Protein AF-A0A9X8WMX0-F1 (afdb_monomer)

Nearest PDB structures (foldseek):
  3ry7-assembly1_A-2  TM=9.158E-01  e=6.426E-03  Staphylococcus aureus subsp. aureus COL
  4xck-assembly1_A  TM=9.204E-01  e=1.809E-02  Vibrio cholerae O395
  3go6-assembly1_A  TM=8.028E-01  e=3.143E-02  Mycobacterium tuberculosis
  3a0r-assembly1_B  TM=5.943E-01  e=2.492E-01  Thermotoga maritima
  4lc9-assembly1_A  TM=5.779E-01  e=8.054E-01  Rattus norvegicus

Secondary structure (DSSP, 8-state):
-EEEETTS-HHHHHHHHHHHHHTT--EEEE--S-----GGGGGG-SEE---TT----

Sequence (57 aa):
MVVLQLEIPLETVKYTLGLAKKAGKTTILYPAPAKVMSEDILENVDIFLMNMNYTKC

pLDDT: mean 89.82, std 14.45, range [40.88, 98.56]

InterPro domains:
  IPR029056 Ribokinase-like [G3DSA:3.40.1190.20] (1-56)
  IPR029056 Ribokinase-like [SSF53613] (2-52)

Radius of gyration: 10.82 Å; Cα contacts (8 Å, |Δi|>4): 71; chains: 1; bounding box: 31×20×20 Å

Organism: NCBI:txid1478

Solvent-acce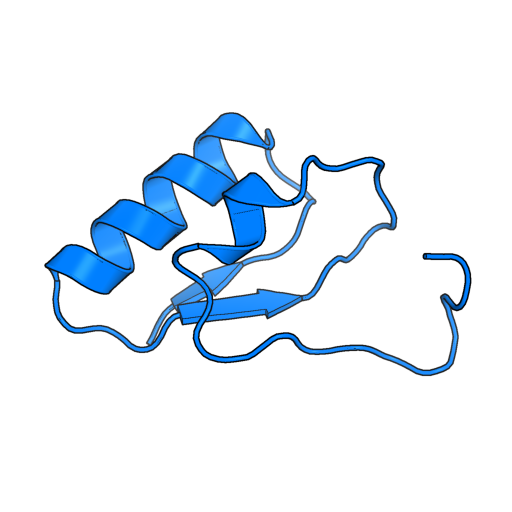ssible surface area (backbone atoms only — not comparable to full-atom values): 3542 Å² total; per-residue (Å²): 107,49,77,46,53,53,83,54,61,67,69,57,48,41,51,48,30,50,51,37,45,76,69,75,28,57,24,33,40,36,71,42,62,84,69,96,71,66,76,74,60,52,78,43,46,76,39,80,54,80,68,90,87,72,84,75,132

Foldseek 3Di:
DDEDEVPDPLVVLLVVLVVCVVVVHAAEYEDPPPDDDDPSSCVSHPYYDYDPPDPDD

Mean predicted aligned error: 4.38 Å

Structure (mmCIF, N/CA/C/O backbone):
data_AF-A0A9X8WMX0-F1
#
_entry.id   AF-A0A9X8WMX0-F1
#
loop_
_atom_site.group_PDB
_atom_site.id
_atom_site.type_symbol
_atom_site.label_atom_id
_atom_site.label_alt_id
_atom_site.label_comp_id
_atom_site.label_asym_id
_atom_site.label_entity_id
_atom_site.label_seq_id
_atom_site.pdbx_PDB_ins_code
_atom_site.Cartn_x
_atom_site.Cartn_y
_atom_site.Cartn_z
_atom_site.occupancy
_atom_site.B_iso_or_equiv
_atom_site.auth_seq_id
_atom_site.auth_comp_id
_atom_site.auth_asym_id
_atom_site.auth_atom_id
_atom_site.pdbx_PDB_model_num
ATOM 1 N N . MET A 1 1 ? -8.859 -7.378 6.425 1.00 94.31 1 MET A N 1
ATOM 2 C CA . MET A 1 1 ? -7.460 -7.231 5.990 1.00 94.31 1 MET A CA 1
ATOM 3 C C . MET A 1 1 ? -7.392 -7.530 4.504 1.00 94.31 1 MET A C 1
ATOM 5 O O . MET A 1 1 ? -8.182 -8.352 4.053 1.00 94.31 1 MET A O 1
ATOM 9 N N . VAL A 1 2 ? -6.508 -6.853 3.774 1.00 97.88 2 VAL A N 1
ATOM 10 C CA . VAL A 1 2 ? -6.252 -7.059 2.341 1.00 97.88 2 VAL A CA 1
ATOM 11 C C . VAL A 1 2 ? -4.743 -7.163 2.135 1.00 97.88 2 VAL A C 1
ATOM 13 O O . VAL A 1 2 ? -4.003 -6.332 2.658 1.00 97.88 2 VAL A O 1
ATOM 16 N N . VAL A 1 3 ? -4.305 -8.181 1.393 1.00 97.50 3 VAL A N 1
ATOM 17 C CA . VAL A 1 3 ? -2.898 -8.409 1.038 1.00 97.50 3 VAL A CA 1
ATOM 18 C C . VAL A 1 3 ? -2.777 -8.319 -0.473 1.00 97.50 3 VAL A C 1
ATOM 20 O O . VAL A 1 3 ? -3.552 -8.958 -1.183 1.00 97.50 3 VAL A O 1
ATOM 23 N N . LEU A 1 4 ? -1.835 -7.515 -0.957 1.00 96.94 4 LEU A N 1
ATOM 24 C CA . LEU A 1 4 ? -1.607 -7.309 -2.383 1.00 96.94 4 LEU A CA 1
ATOM 25 C C . LEU A 1 4 ? -0.145 -7.540 -2.741 1.00 96.94 4 LEU A C 1
ATOM 27 O O . LEU A 1 4 ? 0.764 -7.254 -1.962 1.00 96.94 4 LEU A O 1
ATOM 31 N N . GLN A 1 5 ? 0.038 -8.034 -3.958 1.00 96.06 5 GLN A N 1
ATOM 32 C CA . GLN A 1 5 ? 1.317 -8.209 -4.629 1.00 96.06 5 GLN A CA 1
ATOM 33 C C . GLN A 1 5 ? 1.327 -7.421 -5.938 1.00 96.06 5 GLN A C 1
ATOM 35 O O . GLN A 1 5 ? 0.288 -6.952 -6.405 1.00 96.06 5 GLN A O 1
ATOM 40 N N . LEU A 1 6 ? 2.499 -7.292 -6.555 1.00 95.00 6 LEU A N 1
ATOM 41 C CA . LEU A 1 6 ? 2.690 -6.541 -7.795 1.00 95.00 6 LEU A CA 1
ATOM 42 C C . LEU A 1 6 ? 2.460 -7.405 -9.049 1.00 95.00 6 LEU A C 1
ATOM 44 O O . LEU A 1 6 ? 3.009 -7.112 -10.108 1.00 95.00 6 LEU A O 1
ATOM 48 N N . GLU A 1 7 ? 1.665 -8.474 -8.961 1.00 95.62 7 GLU A N 1
ATOM 49 C CA . GLU A 1 7 ? 1.341 -9.375 -10.086 1.00 95.62 7 GLU A CA 1
ATOM 50 C C . GLU A 1 7 ? 0.232 -8.838 -11.002 1.00 95.62 7 GLU A C 1
ATOM 52 O O . GLU A 1 7 ? 0.060 -9.306 -12.125 1.00 95.62 7 GLU A O 1
ATOM 57 N N . ILE A 1 8 ? -0.480 -7.810 -10.548 1.00 95.19 8 ILE A N 1
ATOM 58 C CA . ILE A 1 8 ? -1.519 -7.097 -11.294 1.00 95.19 8 ILE A CA 1
ATOM 59 C C . ILE A 1 8 ? -1.038 -5.674 -11.640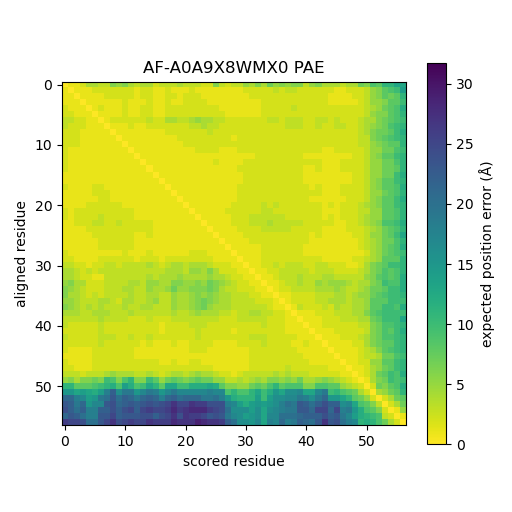 1.00 95.19 8 ILE A C 1
ATOM 61 O O . ILE A 1 8 ? 0.021 -5.252 -11.156 1.00 95.19 8 ILE A O 1
ATOM 65 N N . PRO A 1 9 ? -1.764 -4.915 -12.481 1.00 95.75 9 PRO A N 1
ATOM 66 C CA . PRO A 1 9 ? -1.375 -3.547 -12.813 1.00 95.75 9 PRO A CA 1
ATOM 67 C C . PRO A 1 9 ? -1.256 -2.645 -11.572 1.00 95.75 9 PRO A C 1
ATOM 69 O O . PRO A 1 9 ? -2.072 -2.732 -10.649 1.00 95.75 9 PRO A O 1
ATOM 72 N N . LEU A 1 10 ? -0.238 -1.776 -11.542 1.00 94.62 10 LEU A N 1
ATOM 73 C CA . LEU A 1 10 ? 0.101 -0.941 -10.377 1.00 94.62 10 LEU A CA 1
ATOM 74 C C . LEU A 1 10 ? -1.044 -0.005 -9.979 1.00 94.62 10 LEU A C 1
ATOM 76 O O . LEU A 1 10 ? -1.311 0.185 -8.793 1.00 94.62 10 LEU A O 1
ATOM 80 N N . GLU A 1 11 ? -1.766 0.533 -10.957 1.00 95.44 11 GLU A N 1
ATOM 81 C CA . GLU A 1 11 ? -2.946 1.360 -10.738 1.00 95.44 11 GLU A CA 1
ATOM 82 C C . GLU A 1 11 ? -4.059 0.591 -10.014 1.00 95.44 11 GLU A C 1
ATOM 84 O O . GLU A 1 11 ? -4.743 1.151 -9.157 1.00 95.44 11 GLU A O 1
ATOM 89 N N . THR A 1 12 ? -4.185 -0.713 -10.284 1.00 97.00 12 THR A N 1
ATOM 90 C CA . THR A 1 12 ? -5.165 -1.583 -9.621 1.00 97.00 12 THR A CA 1
ATOM 91 C C . THR A 1 12 ? -4.744 -1.871 -8.184 1.00 97.00 12 THR A C 1
ATOM 93 O O . THR A 1 12 ? -5.581 -1.824 -7.279 1.00 97.00 12 THR A O 1
ATOM 96 N N . VAL A 1 13 ? -3.447 -2.102 -7.944 1.00 97.19 13 VAL A N 1
ATOM 97 C CA . VAL A 1 13 ? -2.898 -2.233 -6.584 1.00 97.19 13 VAL A CA 1
ATOM 98 C C . VAL A 1 13 ? -3.184 -0.962 -5.782 1.00 97.19 13 VAL A C 1
ATOM 100 O O . VAL A 1 13 ? -3.792 -1.037 -4.715 1.00 97.19 13 VAL A O 1
ATOM 103 N N . LYS A 1 14 ? -2.834 0.212 -6.324 1.00 96.62 14 LYS A N 1
ATOM 104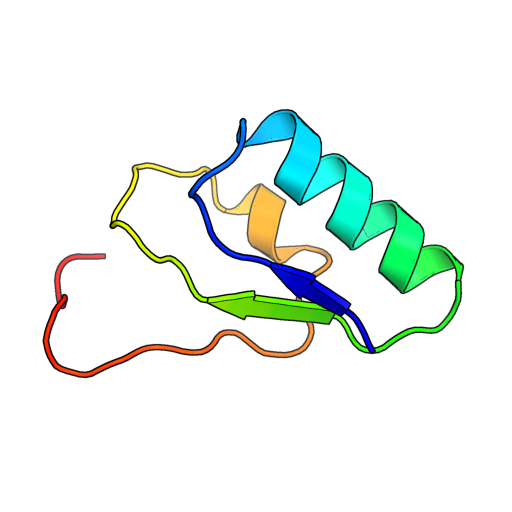 C CA . LYS A 1 14 ? -3.035 1.510 -5.664 1.00 96.62 14 LYS A CA 1
ATOM 105 C C . LYS A 1 14 ? -4.509 1.787 -5.365 1.00 96.62 14 LYS A C 1
ATOM 107 O O . LYS A 1 14 ? -4.853 2.161 -4.243 1.00 96.62 14 LYS A O 1
ATOM 112 N N . TYR A 1 15 ? -5.389 1.559 -6.341 1.00 97.81 15 TYR A N 1
ATOM 113 C CA . TYR A 1 15 ? -6.833 1.699 -6.155 1.00 97.81 15 TYR A CA 1
ATOM 114 C C . TYR A 1 15 ? -7.347 0.796 -5.026 1.00 97.81 15 TYR A C 1
ATOM 116 O O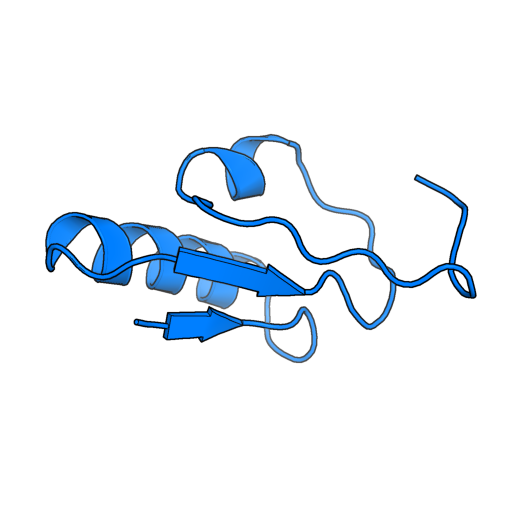 . TYR A 1 15 ? -8.084 1.247 -4.147 1.00 97.81 15 TYR A O 1
ATOM 124 N N . THR A 1 16 ? -6.917 -0.467 -5.016 1.00 98.19 16 THR A N 1
ATOM 125 C CA . THR A 1 16 ? -7.373 -1.459 -4.037 1.00 98.19 16 THR A CA 1
ATOM 126 C C . THR A 1 16 ? -6.870 -1.144 -2.628 1.00 98.19 16 THR A C 1
ATOM 128 O O . THR A 1 16 ? -7.639 -1.275 -1.677 1.00 98.19 16 THR A O 1
ATOM 131 N N . LEU A 1 17 ? -5.629 -0.662 -2.479 1.00 98.12 17 LEU A N 1
ATOM 132 C CA . LEU A 1 17 ? -5.097 -0.177 -1.198 1.00 98.12 17 LEU A CA 1
ATOM 133 C C . LEU A 1 17 ? -5.958 0.963 -0.639 1.00 98.12 17 LEU A C 1
ATOM 135 O O . LEU A 1 17 ? -6.407 0.898 0.506 1.00 98.12 17 LEU A O 1
ATOM 139 N N . GLY A 1 18 ? -6.267 1.969 -1.463 1.00 98.00 18 GLY A N 1
ATOM 140 C CA . GLY A 1 18 ? -7.124 3.085 -1.058 1.00 98.00 18 GLY A CA 1
ATOM 141 C C . GLY A 1 18 ? -8.550 2.650 -0.701 1.00 98.00 18 GLY A C 1
ATOM 142 O O . GLY A 1 18 ? -9.118 3.116 0.289 1.00 98.00 18 GLY A O 1
ATOM 143 N N . LEU A 1 19 ? -9.136 1.725 -1.469 1.00 98.31 19 LEU A N 1
ATOM 144 C CA . LEU A 1 19 ? -10.467 1.182 -1.187 1.00 98.31 19 LEU A CA 1
ATOM 145 C C . LEU A 1 19 ? -10.492 0.397 0.133 1.00 98.31 19 LEU A C 1
ATOM 147 O O . LEU A 1 19 ? -11.387 0.594 0.956 1.00 98.31 19 LEU A O 1
ATOM 151 N N . ALA A 1 20 ? -9.493 -0.456 0.364 1.00 98.38 20 ALA A N 1
ATOM 152 C CA . ALA A 1 20 ? -9.360 -1.237 1.588 1.00 98.38 20 ALA A CA 1
ATOM 153 C C . ALA A 1 20 ? -9.192 -0.340 2.825 1.00 98.38 20 ALA A C 1
ATOM 155 O O . ALA A 1 20 ? -9.853 -0.575 3.841 1.00 98.38 20 ALA A O 1
ATOM 156 N N . LYS A 1 21 ? -8.388 0.726 2.715 1.00 97.75 21 LYS A N 1
ATOM 157 C CA . LYS A 1 21 ? -8.193 1.717 3.780 1.00 97.75 21 LYS A CA 1
ATOM 158 C C . LYS A 1 21 ? -9.494 2.446 4.125 1.00 97.75 21 LYS A C 1
ATOM 160 O O . LYS A 1 21 ? -9.872 2.498 5.294 1.00 97.75 21 LYS A O 1
ATOM 165 N N . LYS A 1 22 ? -10.235 2.923 3.113 1.00 98.25 22 LYS A N 1
ATOM 166 C CA . LYS A 1 22 ? -11.566 3.545 3.288 1.00 98.25 22 LYS A CA 1
ATOM 167 C C . LYS A 1 22 ? -12.581 2.602 3.938 1.00 98.25 22 LYS A C 1
ATOM 169 O O . LYS A 1 22 ? -13.434 3.049 4.694 1.00 98.25 22 LYS A O 1
ATOM 174 N N . ALA A 1 23 ? -12.471 1.300 3.679 1.00 98.44 23 ALA A N 1
ATOM 175 C CA . ALA A 1 23 ? -13.307 0.267 4.290 1.00 98.44 23 ALA A CA 1
ATOM 176 C C . ALA A 1 23 ? -12.844 -0.163 5.702 1.00 98.44 23 ALA A C 1
ATOM 178 O O . ALA A 1 23 ? -13.339 -1.165 6.230 1.00 98.44 23 ALA A O 1
ATOM 179 N N . GLY A 1 24 ? -11.872 0.538 6.302 1.00 98.25 24 GLY A N 1
ATOM 180 C CA . GLY A 1 24 ? -11.348 0.242 7.637 1.00 98.25 24 GLY A CA 1
ATOM 181 C C . GLY A 1 24 ? -10.603 -1.093 7.725 1.00 98.25 24 GLY A C 1
ATOM 182 O O . GLY A 1 24 ? -10.564 -1.713 8.787 1.00 98.25 24 GLY A O 1
ATOM 183 N N . LYS A 1 25 ? -10.065 -1.600 6.609 1.00 98.56 25 LYS A N 1
ATOM 184 C CA . LYS A 1 25 ? -9.281 -2.841 6.582 1.00 98.56 25 LYS A CA 1
ATOM 185 C C . LYS A 1 25 ? -7.795 -2.516 6.686 1.00 98.56 25 LYS A C 1
ATOM 187 O O . LYS A 1 25 ? -7.326 -1.602 6.023 1.00 98.56 25 LYS A O 1
ATOM 192 N N . THR A 1 26 ? -7.056 -3.338 7.431 1.00 98.50 26 THR A N 1
ATOM 193 C CA . THR A 1 26 ? -5.587 -3.342 7.393 1.00 98.50 26 THR A CA 1
ATOM 194 C C . THR A 1 26 ? -5.096 -3.671 5.989 1.00 98.50 26 THR A C 1
ATOM 196 O O . THR A 1 26 ? -5.551 -4.668 5.408 1.00 98.50 26 THR A O 1
ATOM 199 N N . THR A 1 27 ? -4.179 -2.861 5.473 1.00 98.50 27 THR A N 1
ATOM 200 C CA . THR A 1 27 ? -3.591 -3.000 4.140 1.00 98.50 27 THR A CA 1
ATOM 201 C C . THR A 1 27 ? -2.157 -3.510 4.212 1.00 98.50 27 THR A C 1
ATOM 203 O O . THR A 1 27 ? -1.314 -2.974 4.929 1.00 98.50 27 THR A O 1
ATOM 206 N N . ILE A 1 28 ? -1.867 -4.563 3.454 1.00 98.06 28 ILE A N 1
ATOM 207 C CA . ILE A 1 28 ? -0.545 -5.185 3.405 1.00 98.06 28 ILE A CA 1
ATOM 208 C C . ILE A 1 28 ? -0.066 -5.210 1.958 1.00 98.06 28 ILE A C 1
ATOM 210 O O . ILE A 1 28 ? -0.769 -5.721 1.083 1.00 98.06 28 ILE A O 1
ATOM 214 N N . LEU A 1 29 ? 1.134 -4.689 1.716 1.00 96.62 29 LEU A N 1
ATOM 215 C CA . LEU A 1 29 ? 1.804 -4.765 0.422 1.00 96.62 29 LEU A CA 1
ATOM 216 C C . LEU A 1 29 ? 3.021 -5.686 0.533 1.00 96.62 29 LEU A C 1
ATOM 218 O O . LEU A 1 29 ? 3.929 -5.433 1.324 1.00 96.62 29 LEU A O 1
ATOM 222 N N . TYR A 1 30 ? 3.038 -6.744 -0.275 1.00 95.44 30 TYR A N 1
ATOM 223 C CA . TYR A 1 30 ? 4.213 -7.575 -0.514 1.00 95.44 30 TYR A CA 1
ATOM 224 C C . TYR A 1 30 ? 4.751 -7.234 -1.917 1.00 95.44 30 TYR A C 1
ATOM 226 O O . TYR A 1 30 ? 4.106 -7.579 -2.907 1.00 95.44 30 TYR A O 1
ATOM 234 N N . PRO A 1 31 ? 5.886 -6.523 -2.051 1.00 91.62 31 PRO A N 1
ATOM 235 C CA . PRO A 1 31 ? 6.379 -5.953 -3.305 1.00 91.62 31 PRO A CA 1
ATOM 236 C C . PRO A 1 31 ? 7.054 -7.021 -4.186 1.00 91.62 31 PRO A C 1
ATOM 238 O O . PRO A 1 31 ? 8.228 -6.925 -4.536 1.00 91.62 31 PRO A O 1
ATOM 241 N N . ALA A 1 32 ? 6.314 -8.079 -4.513 1.00 90.75 32 ALA A N 1
ATOM 242 C CA . ALA A 1 32 ? 6.759 -9.180 -5.353 1.00 90.75 32 ALA A CA 1
ATOM 243 C C . ALA A 1 32 ? 5.837 -9.331 -6.577 1.00 90.75 32 ALA A C 1
ATOM 245 O O . ALA A 1 32 ? 4.619 -9.213 -6.421 1.00 90.75 32 ALA A O 1
ATOM 246 N N . PRO A 1 33 ? 6.384 -9.614 -7.773 1.00 89.50 33 PRO A N 1
ATOM 247 C CA . PRO A 1 33 ? 7.811 -9.534 -8.111 1.00 89.50 33 PRO A CA 1
ATOM 248 C C . PRO A 1 33 ? 8.337 -8.090 -8.003 1.00 89.50 33 PRO A C 1
ATOM 250 O O . PRO A 1 33 ? 7.550 -7.145 -8.012 1.00 89.50 33 PRO A O 1
ATOM 253 N N . ALA A 1 34 ? 9.660 -7.919 -7.905 1.00 86.25 34 ALA A N 1
ATOM 254 C CA . ALA A 1 34 ? 10.273 -6.594 -7.836 1.00 86.25 34 ALA A CA 1
ATOM 255 C C . ALA A 1 34 ? 9.912 -5.772 -9.085 1.00 86.25 34 ALA A C 1
ATOM 257 O O . ALA A 1 34 ? 10.156 -6.197 -10.217 1.00 86.25 34 ALA A O 1
ATOM 258 N N . LYS A 1 35 ? 9.321 -4.596 -8.874 1.00 86.19 35 LYS A N 1
ATOM 259 C CA . LYS A 1 35 ? 8.972 -3.637 -9.925 1.00 86.19 35 LYS A CA 1
ATOM 260 C C . LYS A 1 35 ? 9.322 -2.237 -9.458 1.00 86.19 35 LYS A C 1
ATOM 262 O O . LYS A 1 35 ? 9.217 -1.932 -8.273 1.00 86.19 35 LYS A O 1
ATOM 267 N N . VAL A 1 36 ? 9.673 -1.379 -10.410 1.00 87.94 36 VAL A N 1
ATOM 268 C CA . VAL A 1 36 ? 9.741 0.057 -10.148 1.00 87.94 36 VAL A CA 1
ATOM 269 C C . VAL A 1 36 ? 8.324 0.536 -9.856 1.00 87.94 36 VAL A C 1
ATOM 271 O O . VAL A 1 36 ? 7.407 0.317 -10.649 1.00 87.94 36 VAL A O 1
ATOM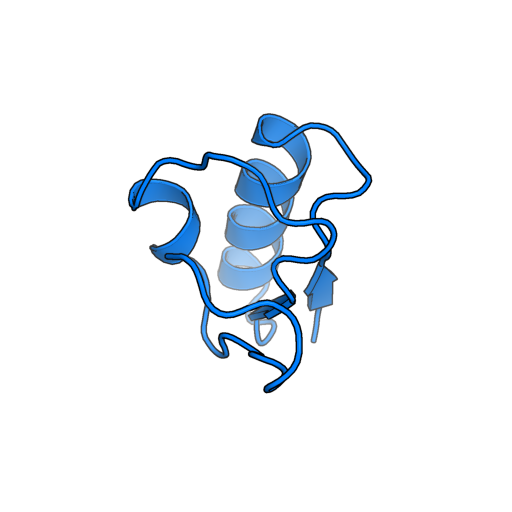 274 N N . MET A 1 37 ? 8.150 1.164 -8.704 1.00 87.25 37 MET A N 1
ATOM 275 C CA . MET A 1 37 ? 6.896 1.761 -8.274 1.00 87.25 37 MET A CA 1
ATOM 276 C C . MET A 1 37 ? 7.204 3.111 -7.642 1.00 87.25 37 MET A C 1
ATOM 278 O O . MET A 1 37 ? 8.272 3.307 -7.068 1.00 87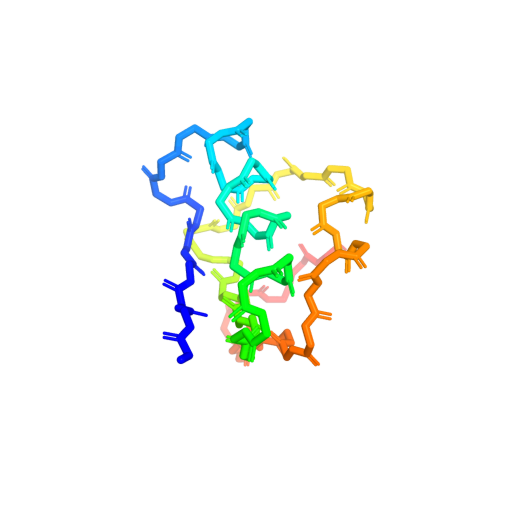.25 37 MET A O 1
ATOM 282 N N . SER A 1 38 ? 6.276 4.045 -7.781 1.00 88.94 38 SER A N 1
ATOM 283 C CA . SER A 1 38 ? 6.385 5.349 -7.139 1.00 88.94 38 SER A CA 1
ATOM 284 C C . SER A 1 38 ? 6.041 5.237 -5.652 1.00 88.94 38 SER A C 1
ATOM 286 O O . SER A 1 38 ? 5.224 4.400 -5.262 1.00 88.94 38 SER A O 1
ATOM 288 N N . GLU A 1 39 ? 6.643 6.090 -4.822 1.00 88.81 39 GLU A N 1
ATOM 289 C CA . GLU A 1 39 ? 6.454 6.095 -3.363 1.00 88.81 39 GLU A CA 1
ATOM 290 C C . GLU A 1 39 ? 4.991 6.327 -2.953 1.00 88.81 39 GLU A C 1
ATOM 292 O O . GLU A 1 39 ? 4.562 5.866 -1.897 1.00 88.81 39 GLU A O 1
ATOM 297 N N . ASP A 1 40 ? 4.186 6.963 -3.813 1.00 92.44 40 ASP A N 1
ATOM 298 C CA . ASP A 1 40 ? 2.763 7.222 -3.562 1.00 92.44 40 ASP A CA 1
ATOM 299 C C . ASP A 1 40 ? 1.916 5.952 -3.377 1.00 92.44 40 ASP A C 1
ATOM 301 O O . ASP A 1 40 ? 0.840 6.004 -2.779 1.00 92.44 40 ASP A O 1
ATOM 305 N N . ILE A 1 41 ? 2.391 4.791 -3.838 1.00 92.44 41 ILE A N 1
ATOM 306 C CA . ILE A 1 41 ? 1.698 3.523 -3.594 1.00 92.44 41 ILE A CA 1
ATOM 307 C C . ILE A 1 41 ? 1.706 3.147 -2.104 1.00 92.44 41 ILE A C 1
ATOM 309 O O . ILE A 1 41 ? 0.814 2.432 -1.648 1.00 92.44 41 ILE A O 1
ATOM 313 N N . LEU A 1 42 ? 2.681 3.649 -1.339 1.00 94.38 42 LEU A N 1
ATOM 314 C CA . LEU A 1 42 ? 2.853 3.356 0.083 1.00 94.38 42 LEU A CA 1
ATOM 315 C C . LEU A 1 42 ? 1.917 4.178 0.979 1.00 94.38 42 LEU A C 1
ATOM 317 O O . LEU A 1 42 ? 1.727 3.815 2.136 1.00 94.38 42 LEU A O 1
ATOM 321 N N . GLU A 1 43 ? 1.277 5.230 0.455 1.00 95.69 43 GLU A N 1
ATOM 322 C CA . GLU A 1 43 ? 0.403 6.141 1.217 1.00 95.69 43 GLU A CA 1
ATOM 323 C C . GLU A 1 43 ? -0.723 5.402 1.962 1.00 95.69 43 GLU A C 1
ATOM 325 O O . GLU A 1 43 ? -1.125 5.782 3.060 1.00 95.69 43 GLU A O 1
ATOM 330 N N . ASN A 1 44 ? -1.222 4.314 1.370 1.00 97.25 44 ASN A N 1
ATOM 331 C CA . ASN A 1 44 ? -2.319 3.515 1.911 1.00 97.25 44 ASN A CA 1
ATOM 332 C C . ASN A 1 44 ? -1.866 2.126 2.385 1.00 97.25 44 ASN A C 1
ATOM 334 O O . ASN A 1 44 ? -2.696 1.220 2.446 1.00 97.25 44 ASN A O 1
ATOM 338 N N . VAL A 1 45 ? -0.582 1.929 2.696 1.00 97.56 45 VAL A N 1
ATOM 339 C CA . VAL A 1 45 ? -0.019 0.653 3.170 1.00 97.56 45 VAL A CA 1
ATOM 340 C C . VAL A 1 45 ? 0.223 0.716 4.679 1.00 97.56 45 VAL A C 1
ATOM 342 O O . VAL A 1 45 ? 0.992 1.547 5.145 1.00 97.56 45 VAL A O 1
ATOM 345 N N . ASP A 1 46 ? -0.396 -0.185 5.446 1.00 98.00 46 ASP A N 1
ATOM 346 C CA . ASP A 1 46 ? -0.128 -0.319 6.885 1.00 98.00 46 ASP A CA 1
ATOM 347 C C . ASP A 1 46 ? 1.106 -1.183 7.158 1.00 98.00 46 ASP A C 1
ATOM 349 O O . ASP A 1 46 ? 1.882 -0.911 8.071 1.00 98.00 46 ASP A O 1
ATOM 353 N N . ILE A 1 47 ? 1.272 -2.256 6.380 1.00 97.31 47 ILE A N 1
ATOM 354 C CA . ILE A 1 47 ? 2.363 -3.217 6.541 1.00 97.31 47 ILE A CA 1
ATOM 355 C C . ILE A 1 47 ? 3.035 -3.440 5.193 1.00 97.31 47 ILE A C 1
ATOM 357 O O . ILE A 1 47 ? 2.414 -3.909 4.237 1.00 97.31 47 ILE A O 1
ATOM 361 N N . PHE A 1 48 ? 4.332 -3.157 5.142 1.00 94.44 48 PHE A N 1
ATOM 362 C CA . PHE A 1 48 ? 5.179 -3.461 4.000 1.00 94.44 48 PHE A CA 1
ATOM 363 C C . PHE A 1 48 ? 5.994 -4.723 4.297 1.00 94.44 48 PHE A C 1
ATOM 365 O O . PHE A 1 48 ? 6.887 -4.712 5.146 1.00 94.44 48 PHE A O 1
ATOM 372 N N . LEU A 1 49 ? 5.656 -5.836 3.646 1.00 91.12 49 LEU A N 1
ATOM 373 C CA . LEU A 1 49 ? 6.350 -7.108 3.844 1.00 91.12 49 LEU A CA 1
ATOM 374 C C . LEU A 1 49 ? 7.546 -7.182 2.903 1.00 91.12 49 LEU A C 1
ATOM 376 O O . LEU A 1 49 ? 7.366 -7.205 1.697 1.00 91.12 49 LEU A O 1
ATOM 380 N N . MET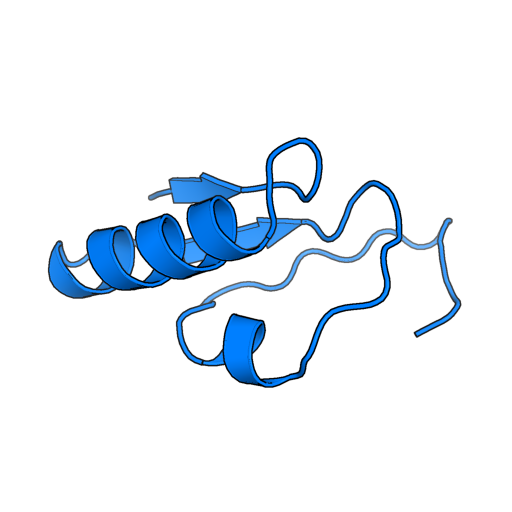 A 1 50 ? 8.762 -7.274 3.432 1.00 83.44 50 MET A N 1
ATOM 381 C CA . MET A 1 50 ? 9.964 -7.531 2.632 1.00 83.44 50 MET A CA 1
ATOM 382 C C . MET A 1 50 ? 10.471 -8.948 2.894 1.00 83.44 50 MET A C 1
ATOM 384 O O . MET A 1 50 ? 10.407 -9.432 4.023 1.00 83.44 50 MET A O 1
ATOM 388 N N . ASN A 1 51 ? 11.002 -9.615 1.868 1.00 73.62 51 ASN A N 1
ATOM 389 C CA . ASN A 1 51 ? 11.818 -10.813 2.060 1.00 73.62 51 ASN A CA 1
ATOM 390 C C . ASN A 1 51 ? 13.303 -10.468 1.837 1.00 73.62 51 ASN A C 1
ATOM 392 O O . ASN A 1 51 ? 13.631 -9.472 1.200 1.00 73.62 51 ASN A O 1
ATOM 396 N N . MET A 1 52 ? 14.211 -11.290 2.364 1.00 61.91 52 MET A N 1
ATOM 397 C CA . MET A 1 52 ? 15.658 -11.027 2.290 1.00 61.91 52 MET A CA 1
ATOM 398 C C . MET A 1 52 ? 16.282 -11.325 0.913 1.00 61.91 52 MET A C 1
ATOM 400 O O . MET A 1 52 ? 17.433 -10.971 0.679 1.00 61.91 52 MET A O 1
ATOM 404 N N . ASN A 1 53 ? 15.551 -11.989 0.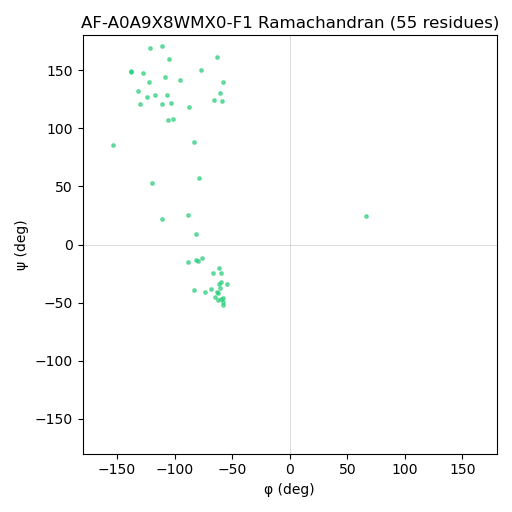008 1.00 57.31 53 ASN A N 1
ATOM 405 C CA . ASN A 1 53 ? 16.102 -12.484 -1.261 1.00 57.31 53 ASN A CA 1
ATOM 406 C C 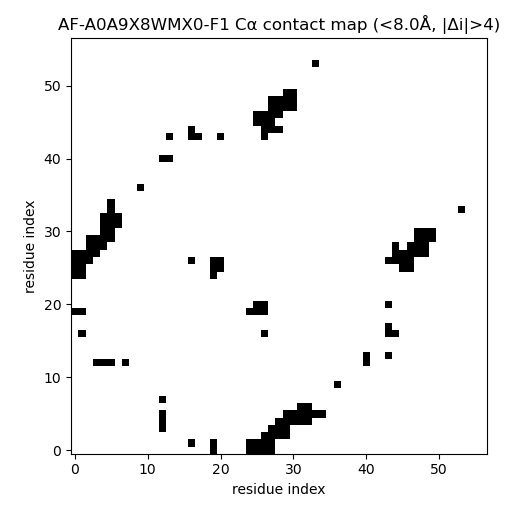. ASN A 1 53 ? 16.033 -11.469 -2.415 1.00 57.31 53 ASN A C 1
ATOM 408 O O . ASN A 1 53 ? 16.719 -11.657 -3.416 1.00 57.31 53 ASN A O 1
ATOM 412 N N . TYR A 1 54 ? 15.244 -10.397 -2.296 1.00 49.81 54 TYR A N 1
ATOM 413 C CA . TYR A 1 54 ? 15.067 -9.396 -3.356 1.00 49.81 54 TYR A CA 1
ATOM 414 C C . TYR A 1 54 ? 15.507 -7.999 -2.895 1.00 49.81 54 TYR A C 1
ATOM 416 O O . TYR A 1 54 ? 14.760 -7.030 -2.981 1.00 49.81 54 TYR A O 1
ATOM 424 N N . THR A 1 55 ? 16.733 -7.882 -2.385 1.00 40.88 55 THR A N 1
ATOM 425 C CA . THR A 1 55 ? 17.300 -6.595 -1.958 1.00 40.88 55 THR A CA 1
ATOM 426 C C . THR A 1 55 ? 17.884 -5.836 -3.150 1.00 40.88 55 THR A C 1
ATOM 428 O O . THR A 1 55 ? 19.069 -5.972 -3.440 1.00 40.88 55 THR A O 1
ATOM 431 N N . LYS A 1 56 ? 17.055 -5.032 -3.826 1.00 45.84 56 LYS A N 1
ATOM 432 C CA . LYS A 1 56 ? 17.433 -3.766 -4.488 1.00 45.84 56 LYS A CA 1
ATOM 433 C C . LYS A 1 56 ? 16.184 -2.880 -4.549 1.00 45.84 56 LYS A C 1
ATOM 435 O O . LYS A 1 56 ? 15.434 -2.952 -5.520 1.00 45.84 56 LYS A O 1
ATOM 440 N N . CYS A 1 57 ? 15.948 -2.132 -3.472 1.00 47.03 57 CYS A N 1
ATOM 441 C CA . CYS A 1 57 ? 15.140 -0.914 -3.529 1.00 47.03 57 CYS A CA 1
ATOM 442 C C . CYS A 1 57 ? 15.966 0.186 -4.200 1.00 47.03 57 CYS A C 1
ATOM 444 O O . CYS A 1 57 ? 17.194 0.214 -3.942 1.00 47.03 57 CYS A O 1
#